Protein AF-A0A9P0Q6R6-F1 (afdb_monomer_lite)

Organism: Acanthoscelides obtectus (NCBI:txid200917)

Radius of gyration: 18.03 Å; chains: 1; bounding box: 49×28×51 Å

Structure (mmCIF, N/CA/C/O backbone):
data_AF-A0A9P0Q6R6-F1
#
_entry.id   AF-A0A9P0Q6R6-F1
#
loop_
_atom_site.group_PDB
_atom_site.id
_atom_site.type_symbol
_atom_site.label_atom_id
_atom_site.label_alt_id
_atom_site.label_comp_id
_atom_site.label_asym_id
_atom_site.label_entity_id
_atom_site.label_seq_id
_atom_site.pdbx_PDB_ins_code
_atom_site.Cartn_x
_atom_site.Cartn_y
_atom_site.Cartn_z
_atom_site.occupancy
_atom_site.B_iso_or_equiv
_atom_site.auth_seq_id
_atom_site.auth_comp_id
_atom_site.auth_asym_id
_atom_site.auth_atom_id
_atom_site.pdbx_PDB_model_num
ATOM 1 N N . MET A 1 1 ? 32.346 -10.995 -1.275 1.00 38.72 1 MET A N 1
ATOM 2 C CA . MET A 1 1 ? 31.411 -9.953 -0.803 1.00 38.72 1 MET A CA 1
ATOM 3 C C . MET A 1 1 ? 30.171 -10.666 -0.300 1.00 38.72 1 MET A C 1
ATOM 5 O O . MET A 1 1 ? 29.382 -11.143 -1.101 1.00 38.72 1 MET A O 1
ATOM 9 N N . THR A 1 2 ? 30.096 -10.893 1.008 1.00 39.66 2 THR A N 1
ATOM 10 C CA . THR A 1 2 ? 29.004 -11.616 1.666 1.00 39.66 2 THR A CA 1
ATOM 11 C C . THR A 1 2 ? 27.837 -10.654 1.862 1.00 39.66 2 THR A C 1
ATOM 13 O O . THR A 1 2 ? 27.934 -9.737 2.674 1.00 39.66 2 THR A O 1
ATOM 16 N N . ASN A 1 3 ? 26.758 -10.826 1.098 1.00 40.34 3 ASN A N 1
ATOM 17 C CA . ASN A 1 3 ? 25.492 -10.154 1.379 1.00 40.34 3 ASN A CA 1
ATOM 18 C C . ASN A 1 3 ? 24.928 -10.762 2.667 1.00 40.34 3 ASN A C 1
ATOM 20 O O . ASN A 1 3 ? 24.377 -11.858 2.650 1.00 40.34 3 ASN A O 1
ATOM 24 N N . SER A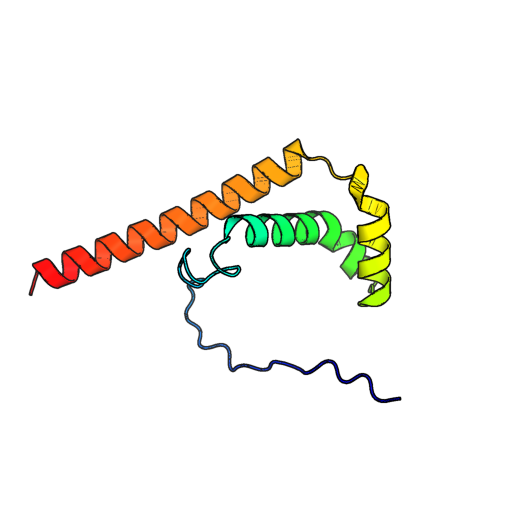 1 4 ? 25.121 -10.063 3.783 1.00 45.44 4 SER A N 1
ATOM 25 C CA . SER A 1 4 ? 24.448 -10.355 5.045 1.00 45.44 4 SER A CA 1
ATOM 26 C C . SER A 1 4 ? 23.060 -9.727 4.978 1.00 45.44 4 SER A C 1
ATOM 28 O O . SER A 1 4 ? 22.841 -8.620 5.458 1.00 45.44 4 SER A O 1
ATOM 30 N N . CYS A 1 5 ? 22.129 -10.402 4.304 1.00 46.78 5 CYS A N 1
ATOM 31 C CA . CYS A 1 5 ? 20.729 -10.248 4.665 1.00 46.78 5 CYS A CA 1
ATOM 32 C C . CYS A 1 5 ? 20.607 -11.012 5.981 1.00 46.78 5 CYS A C 1
ATOM 34 O O . CYS A 1 5 ? 20.671 -12.240 5.977 1.00 46.78 5 CYS A O 1
ATOM 36 N N . GLU A 1 6 ? 20.604 -10.291 7.102 1.00 45.31 6 GLU A N 1
ATOM 37 C CA . GLU A 1 6 ? 20.353 -10.891 8.406 1.00 45.31 6 GLU A CA 1
ATOM 38 C C . GLU A 1 6 ? 18.982 -11.556 8.337 1.00 45.31 6 GLU A C 1
ATOM 40 O O . GLU A 1 6 ? 17.937 -10.907 8.277 1.00 45.31 6 GLU A O 1
ATOM 45 N N . GLU A 1 7 ? 19.016 -12.879 8.245 1.00 47.00 7 GLU A N 1
ATOM 46 C CA . GLU A 1 7 ? 17.851 -13.728 8.323 1.00 47.00 7 GLU A CA 1
ATOM 47 C C . GLU A 1 7 ? 17.325 -13.586 9.753 1.00 47.00 7 GLU A C 1
ATOM 49 O O . GLU A 1 7 ? 17.817 -14.211 10.692 1.00 47.00 7 GLU A O 1
ATOM 54 N N . VAL A 1 8 ? 16.352 -12.694 9.944 1.00 49.53 8 VAL A N 1
ATOM 55 C CA . VAL A 1 8 ? 15.567 -12.627 11.176 1.00 49.53 8 VAL A CA 1
ATOM 56 C C . VAL A 1 8 ? 14.659 -13.857 11.183 1.00 49.53 8 VAL A C 1
ATOM 58 O O . VAL A 1 8 ? 13.454 -13.781 10.957 1.00 49.53 8 VAL A O 1
ATOM 61 N N . THR A 1 9 ? 15.243 -15.033 11.417 1.00 46.31 9 THR A N 1
ATOM 62 C CA . THR A 1 9 ? 14.520 -16.220 11.871 1.00 46.31 9 THR A CA 1
ATOM 63 C C . THR A 1 9 ? 14.196 -16.033 13.347 1.00 46.31 9 THR A C 1
ATOM 65 O O . THR A 1 9 ? 14.678 -16.764 14.211 1.00 46.31 9 THR A O 1
ATOM 68 N N . GLU A 1 10 ? 13.383 -15.026 13.666 1.00 49.47 10 GLU A N 1
ATOM 69 C CA . GLU A 1 10 ? 12.622 -15.097 14.902 1.00 49.47 10 GLU A CA 1
ATOM 70 C C . GLU A 1 10 ? 11.645 -16.254 14.730 1.00 49.47 10 GLU A C 1
ATOM 72 O O . GLU A 1 10 ? 10.844 -16.284 13.793 1.00 49.47 10 GLU A O 1
ATOM 77 N N . ALA A 1 11 ? 11.773 -17.257 15.601 1.00 47.69 11 ALA A N 1
ATOM 78 C CA . ALA A 1 11 ? 10.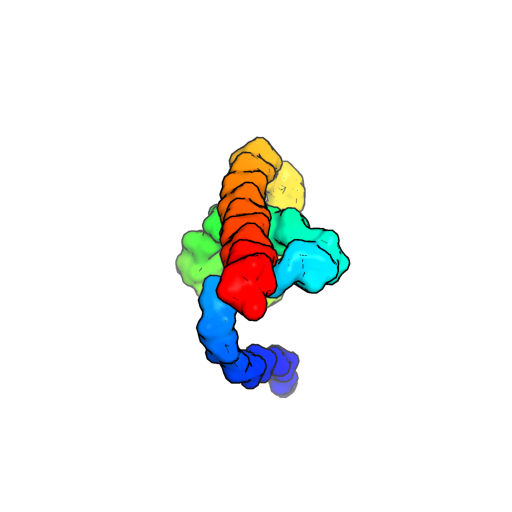846 -18.368 15.678 1.00 47.69 11 ALA A CA 1
ATOM 79 C C . ALA A 1 11 ? 9.425 -17.799 15.649 1.00 47.69 11 ALA A C 1
ATOM 81 O O . ALA A 1 11 ? 9.027 -17.094 16.578 1.00 47.69 11 ALA A O 1
ATOM 82 N N . ILE A 1 12 ? 8.688 -18.076 14.568 1.00 55.38 12 ILE A N 1
ATOM 83 C CA . ILE A 1 12 ? 7.302 -17.649 14.393 1.00 55.38 12 ILE A CA 1
ATOM 84 C C . ILE A 1 12 ? 6.506 -18.357 15.489 1.00 55.38 12 ILE A C 1
ATOM 86 O O . ILE A 1 12 ? 5.976 -19.451 15.297 1.00 55.38 12 ILE A O 1
ATOM 90 N N . LYS A 1 13 ? 6.447 -17.755 16.681 1.00 48.62 13 LYS A N 1
ATOM 91 C CA . LYS A 1 13 ? 5.414 -18.056 17.659 1.00 48.62 13 LYS A CA 1
ATOM 92 C C . LYS A 1 13 ? 4.128 -17.807 16.900 1.00 48.62 13 LYS A C 1
ATOM 94 O O . LYS A 1 13 ? 3.836 -16.675 16.526 1.00 48.62 13 LYS A O 1
ATOM 99 N N . THR A 1 14 ? 3.392 -18.876 16.641 1.00 45.62 14 THR A N 1
ATOM 100 C CA . THR A 1 14 ? 2.113 -18.882 15.935 1.00 45.62 14 THR A CA 1
ATOM 101 C C . THR A 1 14 ? 1.020 -18.240 16.794 1.00 45.62 14 THR A C 1
ATOM 103 O O . THR A 1 14 ? -0.043 -18.818 17.004 1.00 45.62 14 THR A O 1
ATOM 106 N N . SER A 1 15 ? 1.274 -17.041 17.318 1.00 57.41 15 SER A N 1
ATOM 107 C CA . SER A 1 15 ? 0.221 -16.084 17.594 1.00 57.41 15 SER A CA 1
ATOM 108 C C . SER A 1 15 ? -0.380 -15.765 16.234 1.00 57.41 15 SER A C 1
ATOM 110 O O . SER A 1 15 ? 0.190 -15.023 15.441 1.00 57.41 15 SER A O 1
ATOM 112 N N . SER A 1 16 ? -1.519 -16.373 15.925 1.00 65.88 16 SER A N 1
ATOM 113 C CA . SER A 1 16 ? -2.272 -16.146 14.687 1.00 65.88 16 SER A CA 1
ATOM 114 C C . SER A 1 16 ? -2.823 -14.715 14.559 1.00 65.88 16 SER A C 1
ATOM 116 O O . SER A 1 16 ? -3.659 -14.448 13.698 1.00 65.88 16 SER A O 1
ATOM 118 N N . GLN A 1 17 ? -2.412 -13.804 15.441 1.00 76.12 17 GLN A N 1
ATOM 119 C CA . GLN A 1 17 ? -2.879 -12.433 15.551 1.00 76.12 17 GLN A CA 1
ATOM 120 C C . GLN A 1 17 ? -1.705 -11.476 15.365 1.00 76.12 17 GLN A C 1
ATOM 122 O O . GLN A 1 17 ? -0.627 -11.664 15.931 1.00 76.12 17 GLN A O 1
ATOM 127 N N . LEU A 1 18 ? -1.942 -10.454 14.543 1.00 85.56 18 LEU A N 1
ATOM 128 C CA . LEU A 1 18 ? -1.034 -9.327 14.370 1.00 85.56 18 LEU A CA 1
ATOM 129 C C . LEU A 1 18 ? -0.850 -8.583 15.714 1.00 85.56 18 LEU A C 1
ATOM 131 O O . LEU A 1 18 ? -1.724 -8.685 16.578 1.00 85.56 18 LEU A O 1
ATOM 135 N N . PRO A 1 19 ? 0.255 -7.835 15.908 1.00 90.19 19 PRO A N 1
ATOM 136 C CA . PRO A 1 19 ? 0.469 -7.042 17.123 1.00 90.19 19 PRO A CA 1
ATOM 137 C C . PRO A 1 19 ? -0.651 -6.023 17.348 1.00 90.19 19 PRO A C 1
ATOM 139 O O . PRO A 1 19 ? -1.387 -5.698 16.414 1.00 90.19 19 PRO A O 1
ATOM 142 N N . SER A 1 20 ? -0.776 -5.491 18.566 1.00 90.19 20 SER A N 1
ATOM 143 C CA . SER A 1 20 ? -1.793 -4.480 18.877 1.00 90.19 20 SER A CA 1
ATOM 144 C C . SER A 1 20 ? -1.627 -3.210 18.018 1.00 90.19 20 SER A C 1
ATOM 146 O O . SER A 1 20 ? -0.516 -2.922 17.562 1.00 90.19 20 SER A O 1
ATOM 148 N N . PRO A 1 21 ? -2.688 -2.406 17.802 1.00 91.00 21 PRO A N 1
ATOM 149 C CA . PRO A 1 21 ? -2.594 -1.190 16.986 1.00 91.00 21 PRO A CA 1
ATOM 150 C C . PRO A 1 21 ? -1.548 -0.181 17.476 1.00 91.00 21 PRO A C 1
ATOM 152 O O . PRO A 1 21 ? -1.005 0.567 16.670 1.00 91.00 21 PRO A O 1
ATOM 155 N N . ASN A 1 22 ? -1.249 -0.176 18.778 1.00 91.06 22 ASN A N 1
ATOM 156 C CA . ASN A 1 22 ? -0.272 0.731 19.381 1.00 91.06 22 ASN A CA 1
ATOM 157 C C . ASN A 1 22 ? 1.181 0.294 19.125 1.00 91.06 22 ASN A C 1
ATOM 159 O O . ASN A 1 22 ? 2.086 1.118 19.195 1.00 91.06 22 ASN A O 1
ATOM 163 N N . GLU A 1 23 ? 1.408 -0.981 18.807 1.00 91.69 23 GLU A N 1
ATOM 164 C CA . GLU A 1 23 ? 2.740 -1.546 18.555 1.00 91.69 23 GLU A CA 1
ATOM 165 C C . GLU A 1 23 ? 2.987 -1.749 17.056 1.00 91.69 23 GLU A C 1
ATOM 167 O O . GLU A 1 23 ? 4.091 -1.529 16.551 1.00 91.69 23 GLU A O 1
ATOM 172 N N . PHE A 1 24 ? 1.953 -2.146 16.311 1.00 91.88 24 PHE A N 1
ATOM 173 C CA . PHE A 1 24 ? 2.092 -2.491 14.905 1.00 91.88 24 PHE A CA 1
ATOM 174 C C . PHE A 1 24 ? 2.422 -1.260 14.052 1.00 91.88 24 PHE A C 1
ATOM 176 O O . PHE A 1 24 ? 1.722 -0.248 14.078 1.00 91.88 24 PHE A O 1
ATOM 183 N N . GLY A 1 25 ? 3.507 -1.346 13.279 1.00 90.81 25 GLY A N 1
ATOM 184 C CA . GLY A 1 25 ? 3.978 -0.223 12.466 1.00 90.81 25 GLY A CA 1
ATOM 185 C C . GLY A 1 25 ? 4.450 0.976 13.289 1.00 90.81 25 GLY A C 1
ATOM 186 O O . GLY A 1 25 ? 4.297 2.106 12.831 1.00 90.81 25 GLY A O 1
ATOM 187 N N . GLY A 1 26 ? 4.946 0.758 14.516 1.00 92.12 26 GLY A N 1
ATOM 188 C CA . GLY A 1 26 ? 5.396 1.841 15.398 1.00 92.12 26 GLY A CA 1
ATOM 189 C C . GLY A 1 26 ? 4.258 2.769 15.831 1.00 92.12 26 GLY A C 1
ATOM 190 O O . GLY A 1 26 ? 4.446 3.981 15.895 1.00 92.12 26 GLY A O 1
ATOM 191 N N . GLY A 1 27 ? 3.060 2.214 16.042 1.00 92.31 27 GLY A N 1
ATOM 192 C CA . GLY A 1 27 ? 1.848 2.973 16.363 1.00 92.31 27 GLY A CA 1
ATOM 193 C C . GLY A 1 27 ? 1.105 3.532 15.145 1.00 92.31 27 GLY A C 1
ATOM 194 O O . GLY A 1 27 ? 0.107 4.234 15.307 1.00 92.31 27 GLY A O 1
ATOM 195 N N . ASN A 1 28 ? 1.547 3.220 13.918 1.00 94.75 28 ASN A N 1
ATOM 196 C CA . ASN A 1 28 ? 0.809 3.513 12.687 1.00 94.75 28 ASN A CA 1
ATOM 197 C C . ASN A 1 28 ? 0.498 2.230 11.891 1.00 94.75 28 ASN A C 1
ATOM 199 O O . ASN A 1 28 ? 1.102 1.960 10.845 1.00 94.75 28 ASN A O 1
ATOM 203 N N . PRO A 1 29 ? -0.494 1.443 12.336 1.00 95.81 29 PRO A N 1
ATOM 204 C CA . PRO A 1 29 ? -0.864 0.196 11.676 1.00 95.81 29 PRO A CA 1
ATOM 205 C C . PRO A 1 29 ? -1.399 0.420 10.257 1.00 95.81 29 PRO A C 1
ATOM 207 O O . PRO A 1 29 ? -1.171 -0.406 9.373 1.00 95.81 29 PRO A O 1
ATOM 210 N N . PHE A 1 30 ? -2.084 1.540 9.992 1.00 97.19 30 PHE A N 1
ATOM 211 C CA . PHE A 1 30 ? -2.629 1.825 8.661 1.00 97.19 30 PHE A CA 1
ATOM 212 C C . PHE A 1 30 ? -1.528 1.942 7.598 1.00 97.19 30 PHE A C 1
ATOM 214 O O . PHE A 1 30 ? -1.699 1.434 6.487 1.00 97.19 30 PHE A O 1
ATOM 221 N N . LEU A 1 31 ? -0.385 2.547 7.940 1.00 96.44 31 LEU A N 1
ATOM 222 C CA . LEU A 1 31 ? 0.765 2.639 7.040 1.00 96.44 31 LEU A CA 1
ATOM 223 C C . LEU A 1 31 ? 1.287 1.251 6.641 1.00 96.44 31 LEU A C 1
ATOM 225 O O . LEU A 1 31 ? 1.593 1.030 5.472 1.00 96.44 31 LEU A O 1
ATOM 229 N N . MET A 1 32 ? 1.294 0.284 7.562 1.00 97.00 32 MET A N 1
ATOM 230 C CA . MET A 1 32 ? 1.677 -1.095 7.240 1.00 97.00 32 MET A CA 1
ATOM 231 C C . MET A 1 32 ? 0.718 -1.731 6.231 1.00 97.00 32 MET A C 1
ATOM 233 O O . MET A 1 32 ? 1.160 -2.331 5.251 1.00 97.00 32 MET A O 1
ATOM 237 N N . PHE A 1 33 ? -0.596 -1.551 6.405 1.00 97.69 33 PHE A N 1
ATOM 238 C CA . PHE A 1 33 ? -1.583 -2.029 5.428 1.00 97.69 33 PHE A CA 1
ATOM 239 C C . PHE A 1 33 ? -1.454 -1.334 4.070 1.00 97.69 33 PHE A C 1
ATOM 241 O O . PHE A 1 33 ? -1.697 -1.969 3.040 1.00 97.69 33 PHE A O 1
ATOM 248 N N . LEU A 1 34 ? -1.041 -0.064 4.042 1.00 97.31 34 LEU A N 1
ATOM 249 C CA . LEU A 1 34 ? -0.731 0.641 2.801 1.00 97.31 34 LEU A CA 1
ATOM 250 C C . LEU A 1 34 ? 0.472 0.003 2.088 1.00 97.31 34 LEU A C 1
ATOM 252 O O . LEU A 1 34 ? 0.357 -0.333 0.908 1.00 97.31 34 LEU A O 1
ATOM 256 N N . CYS A 1 35 ? 1.574 -0.238 2.804 1.00 96.12 35 CYS A N 1
ATOM 257 C CA . CYS A 1 35 ? 2.763 -0.912 2.270 1.00 96.12 35 CYS A CA 1
ATOM 258 C C . CYS A 1 35 ? 2.427 -2.307 1.725 1.00 96.12 35 CYS A C 1
ATOM 260 O O . CYS A 1 35 ? 2.746 -2.624 0.580 1.00 96.12 35 CYS A O 1
ATOM 262 N N . ILE A 1 36 ? 1.700 -3.116 2.504 1.00 96.38 36 ILE A N 1
ATOM 263 C CA . ILE A 1 36 ? 1.253 -4.452 2.087 1.00 96.38 36 ILE A CA 1
ATOM 264 C C . ILE A 1 36 ? 0.372 -4.362 0.837 1.00 96.38 36 ILE A C 1
ATOM 266 O O . ILE A 1 36 ? 0.528 -5.153 -0.090 1.00 96.38 36 ILE A O 1
ATOM 270 N N . THR A 1 37 ? -0.538 -3.388 0.772 1.00 97.88 37 THR A N 1
ATOM 271 C CA . THR A 1 37 ? -1.404 -3.208 -0.399 1.00 97.88 37 THR A CA 1
ATOM 272 C C . THR A 1 37 ? -0.592 -2.905 -1.658 1.00 97.88 37 THR A C 1
ATOM 274 O O . THR A 1 37 ? -0.875 -3.483 -2.707 1.00 97.88 37 THR A O 1
ATOM 277 N N . LEU A 1 38 ? 0.429 -2.045 -1.571 1.00 96.38 38 LEU A N 1
ATOM 278 C CA . LEU A 1 38 ? 1.319 -1.753 -2.699 1.00 96.38 38 LEU A CA 1
ATOM 279 C C . LEU A 1 38 ? 2.079 -3.004 -3.158 1.00 96.38 38 LEU A C 1
ATOM 281 O O . LEU A 1 38 ? 2.102 -3.294 -4.354 1.00 96.38 38 LEU A O 1
ATOM 285 N N . LEU A 1 39 ? 2.616 -3.792 -2.223 1.00 96.25 39 LEU A N 1
ATOM 286 C CA . LEU A 1 39 ? 3.273 -5.064 -2.539 1.00 96.25 39 LEU A CA 1
ATOM 287 C C . LEU A 1 39 ? 2.309 -6.041 -3.230 1.00 96.25 39 LEU A C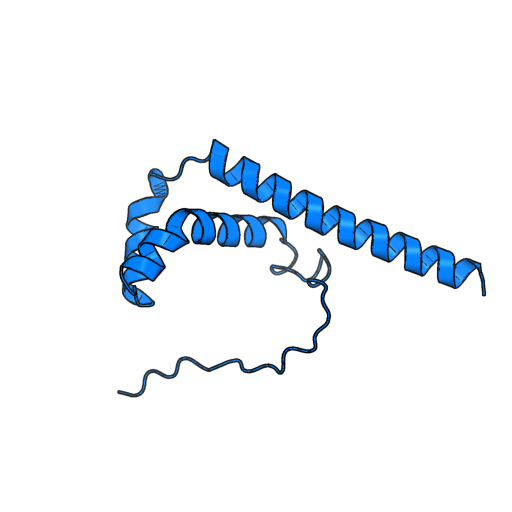 1
ATOM 289 O O . LEU A 1 39 ? 2.641 -6.613 -4.268 1.00 96.25 39 LEU A O 1
ATOM 293 N N . LEU A 1 40 ? 1.082 -6.179 -2.718 1.00 96.81 40 LEU A N 1
ATOM 294 C CA . LEU A 1 40 ? 0.065 -7.065 -3.291 1.00 96.81 40 LEU A CA 1
ATOM 295 C C . LEU A 1 40 ? -0.351 -6.661 -4.710 1.00 96.81 40 LEU A C 1
ATOM 297 O O . LEU A 1 40 ? -0.554 -7.538 -5.548 1.00 96.81 40 LEU A O 1
ATOM 301 N N . GLN A 1 41 ? -0.462 -5.361 -4.998 1.00 96.06 41 GLN A N 1
ATOM 302 C CA . GLN A 1 41 ? -0.805 -4.866 -6.338 1.00 96.06 41 GLN A CA 1
ATOM 303 C C . GLN A 1 41 ? 0.269 -5.193 -7.388 1.00 96.06 41 GLN A C 1
ATOM 305 O O . GLN A 1 41 ? -0.044 -5.263 -8.575 1.00 96.06 41 GLN A O 1
ATOM 310 N N . HIS A 1 42 ? 1.515 -5.420 -6.965 1.00 96.12 42 HIS A N 1
ATOM 311 C CA . HIS A 1 42 ? 2.645 -5.697 -7.853 1.00 96.12 42 HIS A CA 1
ATOM 312 C C . HIS A 1 42 ? 3.197 -7.124 -7.740 1.00 96.12 42 HIS A C 1
ATOM 314 O O . HIS A 1 42 ? 4.139 -7.455 -8.462 1.00 96.12 42 HIS A O 1
ATOM 320 N N . ARG A 1 43 ? 2.598 -7.985 -6.901 1.00 96.88 43 ARG A N 1
ATOM 321 C CA . ARG A 1 43 ? 3.126 -9.324 -6.582 1.00 96.88 43 ARG A CA 1
ATOM 322 C C . ARG A 1 43 ? 3.414 -10.162 -7.831 1.00 96.88 43 ARG A C 1
ATOM 324 O O . ARG A 1 43 ? 4.476 -10.760 -7.929 1.00 96.88 43 ARG A O 1
ATOM 331 N N . ASP A 1 44 ? 2.491 -10.170 -8.797 1.00 97.44 44 ASP A N 1
ATOM 332 C CA . ASP A 1 44 ? 2.583 -11.051 -9.963 1.00 97.44 44 ASP A CA 1
ATOM 333 C C . ASP A 1 44 ? 3.718 -10.582 -10.890 1.00 97.44 44 ASP A C 1
ATOM 335 O O . ASP A 1 44 ? 4.387 -11.394 -11.519 1.00 97.44 44 ASP A O 1
ATOM 339 N N . HIS A 1 45 ? 3.994 -9.272 -10.918 1.00 96.12 45 HIS A N 1
ATOM 340 C CA . HIS A 1 45 ? 5.119 -8.704 -11.660 1.00 96.12 45 HIS A CA 1
ATOM 341 C C . HIS A 1 45 ? 6.461 -9.015 -10.996 1.00 96.12 45 HIS A C 1
ATOM 343 O O . HIS A 1 45 ? 7.404 -9.395 -11.683 1.00 96.12 45 HIS A O 1
ATOM 349 N N . ILE A 1 46 ? 6.529 -8.847 -9.672 1.00 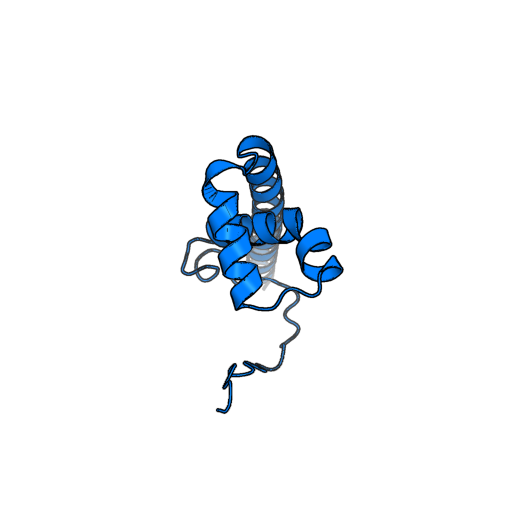97.19 46 ILE A N 1
ATOM 350 C CA . ILE A 1 46 ? 7.735 -9.074 -8.866 1.00 97.19 46 ILE A CA 1
ATOM 351 C C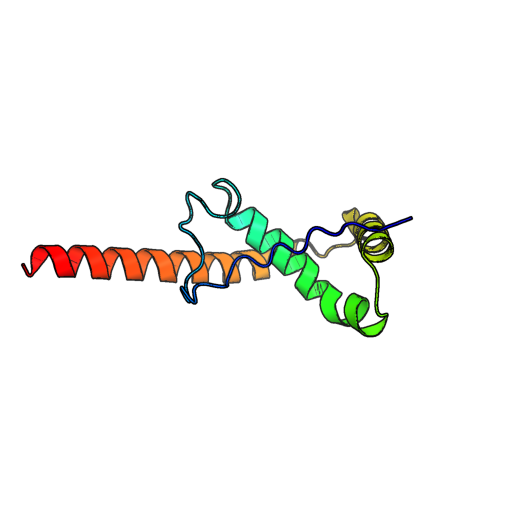 . ILE A 1 46 ? 8.126 -10.553 -8.923 1.00 97.19 46 ILE A C 1
ATOM 353 O O . ILE A 1 46 ? 9.238 -10.881 -9.329 1.00 97.19 46 ILE A O 1
ATOM 357 N N . ILE A 1 47 ? 7.187 -11.445 -8.591 1.00 97.38 47 ILE A N 1
ATOM 358 C CA . ILE A 1 47 ? 7.414 -12.895 -8.563 1.00 97.38 47 ILE A CA 1
ATOM 359 C C . ILE A 1 47 ? 7.623 -13.429 -9.979 1.00 97.38 47 ILE A C 1
ATOM 361 O O . ILE A 1 47 ? 8.552 -14.196 -10.208 1.00 97.38 47 ILE A O 1
ATOM 365 N N . GLY A 1 48 ? 6.807 -12.997 -10.947 1.00 97.88 48 GLY A N 1
ATOM 366 C CA . GLY A 1 48 ? 6.908 -13.466 -12.330 1.00 97.88 48 GLY A CA 1
ATOM 367 C C . GLY A 1 48 ? 8.236 -13.115 -13.004 1.00 97.88 48 GLY A C 1
ATOM 368 O O . GLY A 1 48 ? 8.665 -13.829 -13.906 1.00 97.88 48 GLY A O 1
ATOM 369 N N . LYS A 1 49 ? 8.903 -12.043 -12.562 1.00 96.75 49 LYS A N 1
ATOM 370 C CA . LYS A 1 49 ? 10.245 -11.667 -13.026 1.00 96.75 49 LYS A CA 1
ATOM 371 C C . LYS A 1 49 ? 11.377 -12.150 -12.120 1.00 96.75 49 LYS A C 1
ATOM 373 O O . LYS A 1 49 ? 12.527 -11.966 -12.494 1.00 96.75 49 LYS A O 1
ATOM 378 N N . GLY A 1 50 ? 11.067 -12.739 -10.964 1.00 96.56 50 GLY A N 1
ATOM 379 C CA . GLY A 1 50 ? 12.070 -13.124 -9.972 1.00 96.56 50 GLY A CA 1
ATOM 380 C C . GLY A 1 50 ? 12.900 -11.938 -9.477 1.00 96.56 50 GLY A C 1
ATOM 381 O O . GLY A 1 50 ? 14.108 -12.085 -9.335 1.00 96.56 50 GLY A O 1
ATOM 382 N N . MET A 1 51 ? 12.266 -10.774 -9.274 1.00 97.56 51 MET A N 1
ATOM 383 C CA . MET A 1 51 ? 12.976 -9.538 -8.926 1.00 97.56 51 MET A CA 1
ATOM 384 C C . MET A 1 51 ? 13.713 -9.658 -7.591 1.00 97.56 51 MET A C 1
ATOM 386 O O . MET A 1 51 ? 13.120 -10.071 -6.591 1.00 97.56 51 MET A O 1
ATOM 390 N N . ASP A 1 52 ? 14.973 -9.228 -7.568 1.00 96.56 52 ASP A N 1
ATOM 391 C CA . ASP A 1 52 ? 15.741 -9.099 -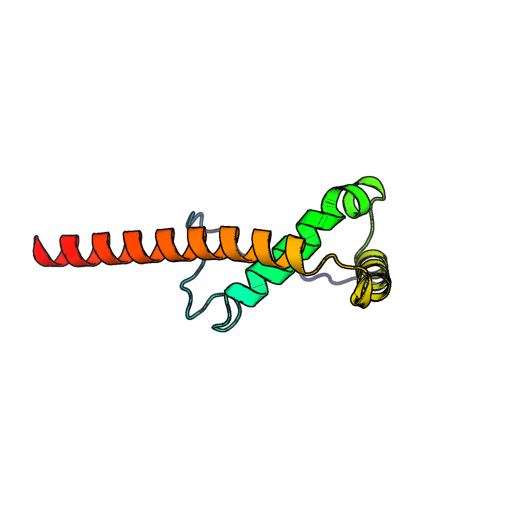6.330 1.00 96.56 52 ASP A CA 1
ATOM 392 C C . ASP A 1 52 ? 15.419 -7.796 -5.568 1.00 96.56 52 ASP A C 1
ATOM 394 O O . ASP A 1 52 ? 14.625 -6.959 -6.006 1.00 96.56 52 ASP A O 1
ATOM 398 N N . TYR A 1 53 ? 16.038 -7.609 -4.397 1.00 95.56 53 TYR A N 1
ATOM 399 C CA . TYR A 1 53 ? 15.823 -6.421 -3.564 1.00 95.56 53 TYR A CA 1
ATOM 400 C C . TYR A 1 53 ? 16.094 -5.100 -4.307 1.00 95.56 53 TYR A C 1
ATOM 402 O O . TYR A 1 53 ? 15.312 -4.151 -4.195 1.00 95.56 53 TYR A O 1
ATOM 410 N N . ASN A 1 54 ? 17.183 -5.030 -5.076 1.00 97.19 54 ASN A N 1
ATOM 411 C CA . ASN A 1 54 ? 17.574 -3.807 -5.774 1.00 97.19 54 ASN A CA 1
ATOM 412 C C . ASN A 1 54 ? 16.591 -3.502 -6.909 1.00 97.19 54 ASN A C 1
ATOM 414 O O . ASN A 1 54 ? 16.158 -2.361 -7.081 1.00 97.19 54 ASN A O 1
ATOM 418 N N . GLU A 1 55 ? 16.189 -4.528 -7.656 1.00 97.19 55 GLU A N 1
ATOM 419 C CA . GLU A 1 55 ? 15.197 -4.405 -8.720 1.00 97.19 55 GLU A CA 1
ATOM 420 C C . GLU A 1 55 ? 13.823 -4.004 -8.180 1.00 97.19 55 GLU A C 1
ATOM 422 O O . GLU A 1 55 ? 13.153 -3.154 -8.775 1.00 97.19 55 GLU A O 1
ATOM 427 N N . MET A 1 56 ? 13.418 -4.557 -7.033 1.00 96.38 56 MET A N 1
ATOM 428 C CA . MET A 1 56 ? 12.186 -4.167 -6.349 1.00 96.38 56 MET A CA 1
ATOM 429 C C . MET A 1 56 ? 12.213 -2.692 -5.941 1.00 96.38 56 MET A C 1
ATOM 431 O O . MET A 1 56 ? 11.243 -1.977 -6.211 1.00 96.38 56 MET A O 1
ATOM 435 N N . ALA A 1 57 ? 13.315 -2.212 -5.355 1.00 96.38 57 ALA A N 1
ATOM 436 C CA . ALA A 1 57 ? 13.473 -0.800 -5.003 1.00 96.38 57 ALA A CA 1
ATOM 437 C C . ALA A 1 57 ? 13.330 0.102 -6.244 1.00 96.38 57 ALA A C 1
ATOM 439 O O . ALA A 1 57 ? 12.479 0.995 -6.282 1.00 96.38 57 ALA A O 1
ATOM 440 N N . MET A 1 58 ? 14.060 -0.215 -7.320 1.00 97.62 58 MET A N 1
ATOM 441 C CA . MET A 1 58 ? 13.978 0.519 -8.589 1.00 97.62 58 MET A CA 1
ATOM 442 C C . MET A 1 58 ? 12.578 0.477 -9.223 1.00 97.62 58 MET A C 1
ATOM 444 O O . MET A 1 58 ? 12.149 1.443 -9.864 1.00 97.62 58 MET A O 1
ATOM 448 N N . HIS A 1 59 ? 11.866 -0.646 -9.106 1.00 97.06 59 HIS A N 1
ATOM 449 C CA . HIS A 1 59 ? 10.504 -0.799 -9.620 1.00 97.06 59 HIS A CA 1
ATOM 450 C C . HIS A 1 59 ? 9.531 0.134 -8.896 1.00 97.06 59 HIS A C 1
ATOM 452 O O . HIS A 1 59 ? 8.769 0.848 -9.553 1.00 97.06 59 HIS A O 1
ATOM 458 N N . PHE A 1 60 ? 9.585 0.190 -7.563 1.00 96.50 60 PHE A N 1
ATOM 459 C CA . PHE A 1 60 ? 8.697 1.055 -6.787 1.00 96.50 60 PHE A CA 1
ATOM 460 C C . PHE A 1 60 ? 9.026 2.548 -6.932 1.00 96.50 60 PHE A C 1
ATOM 462 O O . PHE A 1 60 ? 8.092 3.351 -7.032 1.00 96.50 60 PHE A O 1
ATOM 469 N N . ASP A 1 61 ? 10.297 2.925 -7.097 1.00 96.31 61 ASP A N 1
ATOM 470 C CA . ASP A 1 61 ? 10.690 4.305 -7.430 1.00 96.31 61 ASP A CA 1
ATOM 471 C C . ASP A 1 61 ? 10.057 4.774 -8.748 1.00 96.31 61 ASP A C 1
ATOM 473 O O . ASP A 1 61 ? 9.492 5.869 -8.854 1.00 96.31 61 ASP A O 1
ATOM 477 N N . LYS A 1 62 ? 10.049 3.898 -9.761 1.00 95.88 62 LYS A N 1
ATOM 478 C CA . LYS A 1 62 ? 9.398 4.166 -11.056 1.00 95.88 62 LYS A CA 1
ATOM 479 C C . LYS A 1 62 ? 7.871 4.279 -10.954 1.00 95.88 62 LYS A C 1
ATOM 481 O O . LYS A 1 62 ? 7.244 4.779 -11.899 1.00 95.88 62 LYS A O 1
ATOM 486 N N . MET A 1 63 ? 7.274 3.815 -9.855 1.00 95.00 63 MET A N 1
ATOM 487 C CA . MET A 1 63 ? 5.828 3.749 -9.636 1.00 95.00 63 MET A CA 1
ATOM 488 C C . MET A 1 63 ? 5.263 4.882 -8.767 1.00 95.00 63 MET A C 1
ATOM 490 O O . MET A 1 63 ? 4.045 5.056 -8.767 1.00 95.00 63 MET A O 1
ATOM 494 N N . VAL A 1 64 ? 6.086 5.699 -8.095 1.00 89.81 64 VAL A N 1
ATOM 495 C CA . VAL A 1 64 ? 5.664 6.725 -7.107 1.00 89.81 64 VAL A CA 1
ATOM 496 C C . VAL A 1 64 ? 4.453 7.568 -7.545 1.00 89.81 64 VAL A C 1
ATOM 498 O O . VAL A 1 64 ? 3.560 7.820 -6.741 1.00 89.81 64 VAL A O 1
ATOM 501 N N . ARG A 1 65 ? 4.361 7.950 -8.828 1.00 93.88 65 ARG A N 1
ATOM 502 C CA . ARG A 1 65 ? 3.245 8.754 -9.382 1.00 93.88 65 ARG A CA 1
ATOM 503 C C . ARG A 1 65 ? 2.267 7.984 -10.277 1.00 93.88 65 ARG A C 1
ATOM 505 O O . ARG A 1 65 ? 1.403 8.586 -10.902 1.00 93.88 65 ARG A O 1
ATOM 512 N N . LYS A 1 66 ? 2.422 6.665 -10.379 1.00 94.19 66 LYS A N 1
ATOM 513 C CA . LYS A 1 66 ? 1.645 5.788 -11.272 1.00 94.19 66 LYS A CA 1
ATOM 514 C C . LYS A 1 66 ? 0.647 4.904 -10.525 1.00 94.19 66 LYS A C 1
ATOM 516 O O . LYS A 1 66 ? -0.169 4.238 -11.156 1.00 94.19 66 LYS A O 1
ATOM 521 N N . HIS A 1 67 ? 0.702 4.879 -9.195 1.00 93.81 67 HIS A N 1
ATOM 522 C CA . HIS A 1 67 ? -0.261 4.136 -8.392 1.00 93.81 67 HIS A CA 1
ATOM 523 C C . HIS A 1 67 ? -1.669 4.725 -8.533 1.00 93.81 67 HIS A C 1
ATOM 525 O O . HIS A 1 67 ? -1.875 5.933 -8.417 1.00 93.81 67 HIS A O 1
ATOM 531 N N . ASN A 1 68 ? -2.667 3.856 -8.707 1.00 95.06 68 ASN A N 1
ATOM 532 C CA . ASN A 1 68 ? -4.063 4.258 -8.580 1.00 95.06 68 ASN A CA 1
ATOM 533 C C . ASN A 1 68 ? -4.398 4.431 -7.091 1.00 95.06 68 ASN A C 1
ATOM 535 O O . ASN A 1 68 ? -4.727 3.466 -6.397 1.00 95.06 68 ASN A O 1
ATOM 539 N N . VAL A 1 69 ? -4.307 5.674 -6.616 1.00 95.12 69 VAL A N 1
ATOM 540 C CA . VAL A 1 69 ? -4.488 6.036 -5.203 1.00 95.12 69 VAL A CA 1
ATOM 541 C C . VAL A 1 69 ? -5.842 5.572 -4.664 1.00 95.12 69 VAL A C 1
ATOM 543 O O . VAL A 1 69 ? -5.909 5.030 -3.564 1.00 95.12 69 VAL A O 1
ATOM 546 N N . VAL A 1 70 ? -6.922 5.709 -5.440 1.00 96.56 70 VAL A N 1
ATOM 547 C CA . VAL A 1 70 ? -8.272 5.316 -5.001 1.00 96.56 70 VAL A CA 1
ATOM 548 C C . VAL A 1 70 ? -8.347 3.812 -4.742 1.00 96.56 70 VAL A C 1
ATOM 550 O O . VAL A 1 70 ? -8.819 3.390 -3.684 1.00 96.56 70 VAL A O 1
ATOM 553 N N . ARG A 1 71 ? -7.842 2.997 -5.676 1.00 96.44 71 ARG A N 1
ATOM 554 C CA . ARG A 1 71 ? -7.841 1.533 -5.549 1.00 96.44 71 ARG A CA 1
ATOM 555 C C . ARG A 1 71 ? -6.982 1.073 -4.373 1.00 96.44 71 ARG A C 1
ATOM 557 O O . ARG A 1 71 ? -7.448 0.269 -3.566 1.00 96.44 71 ARG A O 1
ATOM 564 N N . VAL A 1 72 ? -5.766 1.610 -4.264 1.00 97.06 72 VAL A N 1
ATOM 565 C CA . VAL A 1 72 ? -4.823 1.283 -3.185 1.00 97.06 72 VAL A CA 1
ATOM 566 C C . VAL A 1 72 ? -5.425 1.634 -1.823 1.00 97.06 72 VAL A C 1
ATOM 568 O O . VAL A 1 72 ? -5.503 0.780 -0.943 1.00 97.06 72 VAL A O 1
ATOM 571 N N . LEU A 1 73 ? -5.938 2.854 -1.654 1.00 97.81 73 LEU A N 1
ATOM 572 C CA . LEU A 1 73 ? -6.508 3.276 -0.377 1.00 97.81 73 LEU A CA 1
ATOM 573 C C . LEU A 1 73 ? -7.779 2.500 -0.009 1.00 97.81 73 LEU A C 1
ATOM 575 O O . LEU A 1 73 ? -7.986 2.200 1.165 1.00 97.81 73 LEU A O 1
ATOM 579 N N . ASN A 1 74 ? -8.628 2.156 -0.982 1.00 98.25 74 ASN A N 1
ATOM 580 C CA . ASN A 1 74 ? -9.823 1.350 -0.722 1.00 98.25 74 ASN A CA 1
ATOM 581 C C . ASN A 1 74 ? -9.466 -0.040 -0.187 1.00 98.25 74 ASN A C 1
ATOM 583 O O . ASN A 1 74 ? -10.042 -0.470 0.812 1.00 98.25 74 ASN A O 1
ATOM 587 N N . GLN A 1 75 ? -8.500 -0.723 -0.805 1.00 98.06 75 GLN A N 1
ATOM 588 C CA . GLN A 1 75 ? -8.051 -2.034 -0.337 1.00 98.06 75 GLN A CA 1
ATOM 589 C C . GLN A 1 75 ? -7.377 -1.944 1.041 1.00 98.06 75 GLN A C 1
ATOM 591 O O . GLN A 1 75 ? -7.730 -2.713 1.937 1.00 98.06 75 GLN A O 1
ATOM 596 N N . ALA A 1 76 ? -6.485 -0.970 1.245 1.00 98.25 76 ALA A N 1
ATOM 597 C CA . ALA A 1 76 ? -5.816 -0.764 2.530 1.00 98.25 76 ALA A CA 1
ATOM 598 C C . ALA A 1 76 ? -6.824 -0.506 3.663 1.00 98.25 76 ALA A C 1
ATOM 600 O O . ALA A 1 76 ? -6.730 -1.117 4.726 1.00 98.25 76 ALA A O 1
ATOM 601 N N . ARG A 1 77 ? -7.851 0.325 3.419 1.00 98.31 77 ARG A N 1
ATOM 602 C CA . ARG A 1 77 ? -8.942 0.569 4.380 1.00 98.31 77 ARG A CA 1
ATOM 603 C C . ARG A 1 77 ? -9.708 -0.701 4.737 1.00 98.31 77 ARG A C 1
ATOM 605 O O . ARG A 1 77 ? -10.007 -0.907 5.908 1.00 98.31 77 ARG A O 1
ATOM 612 N N . GLN A 1 78 ? -10.015 -1.557 3.761 1.00 98.00 78 GLN A N 1
ATOM 613 C CA . GLN A 1 78 ? -10.710 -2.822 4.022 1.00 98.00 78 GLN A CA 1
ATOM 614 C C . GLN A 1 78 ? -9.863 -3.775 4.876 1.00 98.00 78 GLN A C 1
ATOM 616 O O . GLN A 1 78 ? -10.385 -4.395 5.803 1.00 98.00 78 GLN A O 1
ATOM 621 N N . MET A 1 79 ? -8.560 -3.875 4.592 1.00 96.75 79 MET A N 1
ATOM 622 C CA . MET A 1 79 ? -7.633 -4.698 5.377 1.00 96.75 79 MET A CA 1
ATOM 623 C C . MET A 1 79 ? -7.484 -4.162 6.805 1.00 96.75 79 MET A C 1
ATOM 625 O O . MET A 1 79 ? -7.633 -4.920 7.762 1.00 96.75 79 MET A O 1
ATOM 629 N N . TYR A 1 80 ? -7.301 -2.849 6.953 1.00 96.94 80 TYR A N 1
ATOM 630 C CA . TYR A 1 80 ? -7.212 -2.191 8.253 1.00 96.94 80 TYR A CA 1
ATOM 631 C C . TYR A 1 80 ? -8.495 -2.345 9.082 1.00 96.94 80 TYR A C 1
ATOM 633 O O . TYR A 1 80 ? -8.434 -2.692 10.258 1.00 96.94 80 TYR A O 1
ATOM 641 N N . ALA A 1 81 ? -9.673 -2.171 8.475 1.00 96.19 81 ALA A N 1
ATOM 642 C CA . ALA A 1 81 ? -10.950 -2.341 9.168 1.00 96.19 81 ALA A CA 1
ATOM 643 C C . ALA A 1 81 ? -11.142 -3.773 9.695 1.00 96.19 81 ALA A C 1
ATOM 645 O O . ALA A 1 81 ? -11.644 -3.966 10.802 1.00 96.19 81 ALA A O 1
ATOM 646 N N . ARG A 1 82 ? -10.715 -4.786 8.924 1.00 94.19 82 ARG A N 1
ATOM 647 C CA . ARG A 1 82 ? -10.726 -6.189 9.369 1.00 94.19 82 ARG A CA 1
ATOM 648 C C . ARG A 1 82 ? -9.804 -6.406 10.563 1.00 94.19 82 ARG A C 1
ATOM 650 O O . ARG A 1 82 ? -10.225 -7.037 11.526 1.00 94.19 82 ARG A O 1
ATOM 657 N N . TYR A 1 83 ? -8.597 -5.852 10.508 1.00 93.94 83 TYR A N 1
ATOM 658 C CA . TYR A 1 83 ? -7.632 -5.911 11.601 1.00 93.94 83 TYR A CA 1
ATOM 659 C C . TYR A 1 83 ? -8.170 -5.260 12.884 1.00 93.94 83 TYR A C 1
ATOM 661 O O . TYR A 1 83 ? -8.211 -5.910 13.925 1.00 93.94 83 TYR A O 1
ATOM 669 N N . ILE A 1 84 ? -8.697 -4.034 12.806 1.00 93.56 84 ILE A N 1
ATOM 670 C CA . ILE A 1 84 ? -9.278 -3.359 13.976 1.00 93.56 84 ILE A CA 1
ATOM 671 C C . ILE A 1 84 ? -10.455 -4.151 14.545 1.00 93.56 84 ILE A C 1
ATOM 673 O O . ILE A 1 84 ? -10.519 -4.343 15.754 1.00 93.56 84 ILE A O 1
ATOM 677 N N . LYS A 1 85 ? -11.350 -4.679 13.698 1.00 91.19 85 LYS A N 1
ATOM 678 C CA . LYS A 1 85 ? -12.478 -5.506 14.156 1.00 91.19 85 LYS A CA 1
ATOM 679 C C . LYS A 1 85 ? -12.019 -6.769 14.893 1.00 91.19 85 LYS A C 1
ATOM 681 O O . LYS A 1 85 ? -12.671 -7.189 15.844 1.00 91.19 85 LYS A O 1
ATOM 686 N N . GLN A 1 86 ? -10.930 -7.393 14.447 1.00 88.25 86 GLN A N 1
ATOM 687 C CA . GLN A 1 86 ? -10.359 -8.554 15.129 1.00 88.25 86 GLN A CA 1
ATOM 688 C C . GLN A 1 86 ? -9.827 -8.171 16.512 1.00 88.25 86 GLN A C 1
ATOM 690 O O . GLN A 1 86 ? -10.140 -8.863 17.473 1.00 88.25 86 GLN A O 1
ATOM 695 N N . HIS A 1 87 ? -9.112 -7.051 16.638 1.00 85.62 87 HIS A N 1
ATOM 696 C CA . HIS A 1 87 ? -8.599 -6.596 17.933 1.00 85.62 87 HIS A CA 1
ATOM 697 C C . HIS A 1 87 ? -9.701 -6.126 18.887 1.00 85.62 87 HIS A C 1
ATOM 699 O O . HIS A 1 87 ? -9.680 -6.492 20.057 1.00 85.62 87 HIS A O 1
ATOM 705 N N . THR A 1 88 ? -10.713 -5.394 18.412 1.00 82.00 88 THR A N 1
ATOM 706 C CA . THR A 1 88 ? -11.827 -4.970 19.277 1.00 82.00 88 THR A CA 1
ATOM 707 C C . THR A 1 88 ? -12.658 -6.153 19.769 1.00 82.00 88 THR A C 1
ATOM 709 O O . THR A 1 88 ? -13.041 -6.187 20.935 1.00 82.00 88 THR A O 1
ATOM 712 N N . ALA A 1 89 ? -12.892 -7.161 18.922 1.00 74.81 89 ALA A N 1
ATOM 713 C CA . ALA A 1 89 ? -13.592 -8.380 19.324 1.00 74.81 89 ALA A CA 1
ATOM 714 C C . ALA A 1 89 ? -12.785 -9.241 20.314 1.00 74.81 89 ALA A C 1
ATOM 716 O O . ALA A 1 89 ? -13.379 -9.952 21.123 1.00 74.81 89 ALA A O 1
ATOM 717 N N . VAL A 1 90 ? -11.450 -9.206 20.248 1.00 66.69 90 VAL A N 1
ATOM 718 C CA . VAL A 1 90 ? -10.573 -9.888 21.215 1.00 66.69 90 VAL A CA 1
ATOM 719 C C . VAL A 1 90 ? -10.607 -9.172 22.564 1.00 66.69 90 VAL A C 1
ATOM 721 O O . VAL A 1 90 ? -10.856 -9.832 23.569 1.00 66.69 90 VAL A O 1
ATOM 724 N N . HIS A 1 91 ? -10.494 -7.839 22.583 1.00 61.41 91 HIS A N 1
ATOM 725 C CA . HIS A 1 91 ? -10.585 -7.058 23.822 1.00 61.41 91 HIS A CA 1
ATOM 726 C C . HIS A 1 91 ? -11.936 -7.236 24.534 1.00 61.41 91 HIS A C 1
ATOM 728 O O . HIS A 1 91 ? -11.963 -7.460 25.739 1.00 61.41 91 HIS A O 1
ATOM 734 N N . GLN A 1 92 ? -13.051 -7.277 23.794 1.00 60.56 92 GLN A N 1
ATOM 735 C CA . GLN A 1 92 ? -14.366 -7.573 24.384 1.00 60.56 92 GLN A CA 1
ATOM 736 C C . GLN A 1 92 ? -14.449 -8.985 24.987 1.00 60.56 92 GLN A C 1
ATOM 738 O O . GLN A 1 92 ? -15.169 -9.204 25.957 1.00 60.56 92 GLN A O 1
ATOM 743 N N . LYS A 1 93 ? -13.742 -9.975 24.428 1.00 60.25 93 LYS A N 1
ATOM 744 C CA . LYS A 1 93 ? -13.717 -11.334 24.992 1.00 60.25 93 LYS A CA 1
ATOM 745 C C . LYS A 1 93 ? -12.886 -11.415 26.268 1.00 60.25 93 LYS A C 1
ATOM 747 O O . LYS A 1 93 ? -13.261 -12.169 27.158 1.00 60.25 93 LYS A O 1
ATOM 752 N N . GLU A 1 94 ? -11.787 -10.674 26.357 1.00 59.62 94 GLU A N 1
ATOM 753 C CA . GLU A 1 94 ? -10.966 -10.611 27.571 1.00 59.62 94 GLU A CA 1
ATOM 754 C C . GLU A 1 94 ? -11.680 -9.892 28.717 1.00 59.62 94 GLU A C 1
ATOM 756 O O . GLU A 1 94 ? -11.683 -10.412 29.829 1.00 59.62 94 GLU A O 1
ATOM 761 N N . GLU A 1 95 ? -12.366 -8.778 28.450 1.00 58.12 95 GLU A N 1
ATOM 762 C CA . GLU A 1 95 ? -13.143 -8.058 29.471 1.00 58.12 95 GLU A CA 1
ATOM 763 C C . GLU A 1 95 ? -14.294 -8.905 30.033 1.00 58.12 95 GLU A C 1
ATOM 765 O O . GLU A 1 95 ? -14.437 -9.021 31.249 1.00 58.12 95 GLU A O 1
ATOM 770 N N . ASN A 1 96 ? -15.058 -9.586 29.171 1.00 55.03 96 ASN A N 1
ATOM 771 C CA . ASN A 1 96 ? -16.131 -10.475 29.630 1.00 55.03 96 ASN A CA 1
ATOM 772 C C . ASN A 1 96 ? -15.590 -11.649 30.467 1.00 55.03 96 ASN A C 1
ATOM 774 O O . ASN A 1 96 ? -16.208 -12.053 31.444 1.00 55.03 96 ASN A O 1
ATOM 778 N N . ARG A 1 97 ? -14.396 -12.163 30.142 1.00 56.53 97 ARG A N 1
ATOM 779 C CA . ARG A 1 97 ? -13.781 -13.279 30.877 1.00 56.53 97 ARG A CA 1
ATOM 780 C C . ARG A 1 97 ? -13.272 -12.886 32.268 1.00 56.53 97 ARG A C 1
ATOM 782 O O . ARG A 1 97 ? -13.156 -13.757 33.122 1.00 56.53 97 ARG A O 1
ATOM 789 N N . ILE A 1 98 ? -12.946 -11.610 32.481 1.00 58.38 98 ILE A N 1
ATOM 790 C CA . ILE A 1 98 ? -12.555 -11.067 33.792 1.00 58.38 98 ILE A CA 1
ATOM 791 C C . ILE A 1 98 ? -13.797 -10.771 34.643 1.00 58.38 98 ILE A C 1
ATOM 793 O O . ILE A 1 98 ? -13.732 -10.891 35.859 1.00 58.38 98 ILE A O 1
ATOM 797 N N . GLN A 1 99 ? -14.926 -10.418 34.022 1.00 51.62 99 GLN A N 1
ATOM 798 C CA . GLN A 1 99 ? -16.179 -10.139 34.731 1.00 51.62 99 GLN A CA 1
ATOM 799 C C . GLN A 1 99 ? -16.916 -11.407 35.207 1.00 51.62 99 GLN A C 1
ATOM 801 O O . GLN A 1 99 ? -17.687 -11.345 36.162 1.00 51.62 99 GLN A O 1
ATOM 806 N N . ASP A 1 100 ? -16.657 -12.549 34.568 1.00 52.25 100 ASP A N 1
ATOM 807 C CA . ASP A 1 100 ? -17.207 -13.860 34.937 1.00 52.25 100 ASP A CA 1
ATOM 808 C C . ASP A 1 100 ? -16.365 -14.618 35.995 1.00 52.25 100 ASP A C 1
ATOM 810 O O . ASP A 1 100 ? -16.625 -15.799 36.249 1.00 52.25 100 ASP A O 1
ATOM 814 N N . CYS A 1 101 ? -15.350 -13.982 36.598 1.00 48.06 101 CYS A N 1
ATOM 815 C CA . CYS A 1 101 ? -14.471 -14.571 37.616 1.00 48.06 101 CYS A CA 1
ATOM 816 C C . CYS A 1 101 ? -14.558 -13.812 38.946 1.00 48.06 101 CYS A C 1
ATOM 818 O O . CYS A 1 101 ? -14.488 -14.493 39.995 1.00 48.06 101 CYS A O 1
#

Foldseek 3Di:
DDPPPPPPPPPPPPPVADDDCCPCPVNHVLVVLLVVLVCVVCVCVCVVVVPDPVRVVVVVVVCVPPDPPVVSNVRSVVVVVVNVVVVVVVVVVVVVVVVVD

pLDDT: mean 82.72, std 19.77, range [38.72, 98.31]

Sequence (101 aa):
MTNSCEEVTEAIKTSSQLPSPNEFGGGNPFLMFLCITLLLQHRDHIIGKGMDYNEMAMHFDKMVRKHNVVRVLNQARQMYARYIKQHTAVHQKEENRIQDC

InterPro domains:
  IPR035969 Rab-GAP-TBC domain superfamily [SSF47923] (12-83)

Secondary structure (DSSP, 8-state):
----------------SPPPTTTTTTT-HHHHHHHHHHHHHHHHHHHHHT--HHHHHHHHHTTTTTS-HHHHHHHHHHHHHHHHHHHHHHHHHHHHHHHT-